Protein AF-U4KS93-F1 (afdb_monomer_lite)

Foldseek 3Di:
DPDPVVLVVLVVVLVVLVCVVPVPVVPPPDPPPCPPVVVVVNVVSVVSNLVSLLVLVPDPVSLVVLVVQCVDPDLVSVLVSLLLCCLAEVVSSLVSLVVSLVVDPDPVVNVVSVVSSVLSVPPLDPPRPSSVSSCVSPVHPDSNVNHNPPD

Sequence (151 aa):
MIDYNIILTKLNQTLTIIRELTSVEFISNQEVTDVDKNAKKSIKLGKKADEYICQLVRSKEGIEKYRYWLSSTIDYQRWNAAFNMYPLFPKECFKILLECEKKCNEELEKSDMNVVINLYSKSFDNDNILYRRLKKIYNVDDLSLISRERL

Structure (mmCIF, N/CA/C/O backbone):
data_AF-U4KS93-F1
#
_entry.id   AF-U4KS93-F1
#
loop_
_atom_site.group_PDB
_atom_site.id
_atom_site.type_symbol
_atom_site.label_atom_id
_atom_site.label_alt_id
_atom_site.label_comp_id
_atom_site.label_asym_id
_atom_site.label_entity_id
_atom_site.label_seq_id
_atom_site.pdbx_PDB_ins_code
_atom_site.Cartn_x
_atom_site.Cartn_y
_atom_site.Cartn_z
_atom_site.occupancy
_atom_site.B_iso_or_equiv
_atom_site.auth_seq_id
_atom_site.auth_comp_id
_atom_site.auth_asym_id
_atom_site.auth_atom_id
_atom_site.pdbx_PDB_model_num
ATOM 1 N N . MET A 1 1 ? -11.995 -16.848 15.466 1.00 47.59 1 MET A N 1
ATOM 2 C CA . MET A 1 1 ? -10.550 -16.549 15.572 1.00 47.59 1 MET A CA 1
ATOM 3 C C . MET A 1 1 ? -9.893 -17.048 14.303 1.00 47.59 1 MET A C 1
ATOM 5 O O . MET A 1 1 ? -10.045 -18.226 14.009 1.00 47.59 1 MET A O 1
ATOM 9 N N . ILE A 1 2 ? -9.267 -16.170 13.518 1.00 46.94 2 ILE A N 1
ATOM 10 C CA . ILE A 1 2 ? -8.475 -16.592 12.354 1.00 46.94 2 ILE A CA 1
ATOM 11 C C . ILE A 1 2 ? -7.125 -17.085 12.887 1.00 46.94 2 ILE A C 1
ATOM 13 O O . ILE A 1 2 ? -6.513 -16.414 13.714 1.00 46.94 2 ILE A O 1
ATOM 17 N N . ASP A 1 3 ? -6.700 -18.272 12.460 1.00 69.94 3 ASP A N 1
ATOM 18 C CA . ASP A 1 3 ? -5.463 -18.918 12.905 1.00 69.94 3 ASP A CA 1
ATOM 19 C C . ASP A 1 3 ? -4.230 -18.071 12.526 1.00 69.94 3 ASP A C 1
ATOM 21 O O . ASP A 1 3 ? -4.052 -17.667 11.372 1.00 69.94 3 ASP A O 1
ATOM 25 N N . TYR A 1 4 ? -3.364 -17.812 13.507 1.00 56.16 4 TYR A N 1
ATOM 26 C CA . TYR A 1 4 ? -2.112 -17.071 13.352 1.00 56.16 4 TYR A CA 1
ATOM 27 C C . TYR A 1 4 ? -1.221 -17.641 12.232 1.00 56.16 4 TYR A C 1
ATOM 29 O O . TYR A 1 4 ? -0.587 -16.883 11.492 1.00 56.16 4 TYR A O 1
ATOM 37 N N . ASN A 1 5 ? -1.226 -18.963 12.042 1.00 66.00 5 ASN A N 1
ATOM 38 C CA . ASN A 1 5 ? -0.459 -19.631 10.989 1.00 66.00 5 ASN A CA 1
ATOM 39 C C . ASN A 1 5 ? -0.996 -19.323 9.586 1.00 66.00 5 ASN A C 1
ATOM 41 O O . ASN A 1 5 ? -0.219 -19.205 8.633 1.00 66.00 5 ASN A O 1
ATOM 45 N N . ILE A 1 6 ? -2.310 -19.123 9.450 1.00 70.69 6 ILE A N 1
ATOM 46 C CA . ILE A 1 6 ? -2.926 -18.702 8.186 1.00 70.69 6 ILE A CA 1
ATOM 47 C C . ILE A 1 6 ? -2.452 -17.289 7.837 1.00 70.69 6 ILE A C 1
ATOM 49 O O . ILE A 1 6 ? -2.035 -17.046 6.706 1.00 70.69 6 ILE A O 1
ATOM 53 N N . ILE A 1 7 ? -2.430 -16.377 8.811 1.00 67.06 7 ILE A N 1
ATOM 54 C CA . ILE A 1 7 ? -1.988 -14.989 8.608 1.00 67.06 7 ILE A CA 1
ATOM 55 C C . ILE A 1 7 ? -0.510 -14.937 8.214 1.00 67.06 7 ILE A C 1
ATOM 57 O O . ILE A 1 7 ? -0.162 -14.264 7.244 1.00 67.06 7 ILE A O 1
ATOM 61 N N . LEU A 1 8 ? 0.353 -15.683 8.911 1.00 66.44 8 LEU A N 1
ATOM 62 C CA . LEU A 1 8 ? 1.783 -15.749 8.600 1.00 66.44 8 LEU A CA 1
ATOM 63 C C . LEU A 1 8 ? 2.030 -16.306 7.188 1.00 66.44 8 LEU A C 1
ATOM 65 O O . LEU A 1 8 ? 2.852 -15.780 6.439 1.00 66.44 8 LEU A O 1
ATOM 69 N N . THR A 1 9 ? 1.264 -17.328 6.798 1.00 74.62 9 THR A N 1
ATOM 70 C CA . THR A 1 9 ? 1.327 -17.917 5.455 1.00 74.62 9 THR A CA 1
ATOM 71 C C . THR A 1 9 ? 0.929 -16.905 4.384 1.00 74.62 9 THR A C 1
ATOM 73 O O . THR A 1 9 ? 1.641 -16.750 3.392 1.00 74.62 9 THR A O 1
ATOM 76 N N . LYS A 1 10 ? -0.178 -16.178 4.577 1.00 70.06 10 LYS A N 1
ATOM 77 C CA . LYS A 1 10 ? -0.633 -15.148 3.627 1.00 70.06 10 LYS A CA 1
ATOM 78 C C . LYS A 1 10 ? 0.358 -14.006 3.499 1.00 70.06 10 LYS A C 1
ATOM 80 O O . LYS A 1 10 ? 0.634 -13.557 2.394 1.00 70.06 10 LYS A O 1
ATOM 85 N N . LEU A 1 11 ? 0.942 -13.599 4.615 1.00 67.94 11 LEU A N 1
ATOM 86 C CA . LEU A 1 11 ? 1.952 -12.559 4.670 1.00 67.94 11 LEU A CA 1
ATOM 87 C C . LEU A 1 11 ? 3.210 -12.956 3.881 1.00 67.94 11 LEU A C 1
ATOM 89 O O . LEU A 1 11 ? 3.640 -12.198 3.014 1.00 67.94 11 LEU A O 1
ATOM 93 N N . ASN A 1 12 ? 3.721 -14.175 4.067 1.00 70.31 12 ASN A N 1
ATOM 94 C CA . ASN A 1 12 ? 4.833 -14.691 3.264 1.00 70.31 12 ASN A CA 1
ATOM 95 C C . ASN A 1 12 ? 4.485 -14.762 1.771 1.00 70.31 12 ASN A C 1
ATOM 97 O O . ASN A 1 12 ? 5.287 -14.350 0.940 1.00 70.31 12 ASN A O 1
ATOM 101 N N . GLN A 1 13 ? 3.274 -15.207 1.423 1.00 74.38 13 GLN A N 1
ATOM 102 C CA . GLN A 1 13 ? 2.825 -15.259 0.029 1.00 74.38 13 GLN A CA 1
ATOM 103 C C . GLN A 1 13 ? 2.740 -13.865 -0.613 1.00 74.38 13 GLN A C 1
ATOM 105 O O . GLN A 1 13 ? 3.143 -13.707 -1.764 1.00 74.38 13 GLN A O 1
ATOM 110 N N . THR A 1 14 ? 2.261 -12.851 0.115 1.00 69.00 14 THR A N 1
ATOM 111 C CA . THR A 1 14 ? 2.252 -11.454 -0.348 1.00 69.00 14 THR A CA 1
ATOM 112 C C . THR A 1 14 ? 3.669 -10.951 -0.591 1.00 69.00 14 THR A C 1
ATOM 114 O O . THR A 1 14 ? 3.931 -10.358 -1.633 1.00 69.00 14 THR A O 1
ATOM 117 N N . LEU A 1 15 ? 4.601 -11.226 0.327 1.00 68.44 15 LEU A N 1
ATOM 118 C CA . LEU A 1 15 ? 5.995 -10.822 0.161 1.00 68.44 15 LEU A CA 1
ATOM 119 C C . LEU A 1 15 ? 6.671 -11.517 -1.023 1.00 68.44 15 LEU A C 1
ATOM 121 O O . LEU A 1 15 ? 7.432 -10.868 -1.734 1.00 68.44 15 LEU A O 1
ATOM 125 N N . THR A 1 16 ? 6.379 -12.797 -1.264 1.00 75.56 16 THR A N 1
ATOM 126 C CA . THR A 1 16 ? 6.862 -13.519 -2.448 1.00 75.56 16 THR A CA 1
ATOM 127 C C . THR A 1 16 ? 6.347 -12.878 -3.732 1.00 75.56 16 THR A C 1
ATOM 129 O O . THR A 1 16 ? 7.143 -12.597 -4.617 1.00 75.56 16 THR A O 1
ATOM 132 N N . ILE A 1 17 ? 5.046 -12.577 -3.814 1.00 70.88 17 ILE A N 1
ATOM 133 C CA . ILE A 1 17 ? 4.460 -11.931 -4.999 1.00 70.88 17 ILE A CA 1
ATOM 134 C C . ILE A 1 17 ? 5.069 -10.545 -5.225 1.00 70.88 17 ILE A C 1
ATOM 136 O O . ILE A 1 17 ? 5.403 -10.210 -6.355 1.00 70.88 17 ILE A O 1
ATOM 140 N N . ILE A 1 18 ? 5.241 -9.749 -4.165 1.00 64.94 18 ILE A N 1
ATOM 141 C CA . ILE A 1 18 ? 5.883 -8.433 -4.271 1.00 64.94 18 ILE A CA 1
ATOM 142 C C . ILE A 1 18 ? 7.307 -8.593 -4.799 1.00 64.94 18 ILE A C 1
ATOM 144 O O . ILE A 1 18 ? 7.652 -7.917 -5.753 1.00 64.94 18 ILE A O 1
ATOM 148 N N . ARG A 1 19 ? 8.096 -9.528 -4.253 1.00 64.69 19 ARG A N 1
ATOM 149 C CA . ARG A 1 19 ? 9.464 -9.792 -4.726 1.00 64.69 19 ARG A CA 1
ATOM 150 C C . ARG A 1 19 ? 9.514 -10.240 -6.1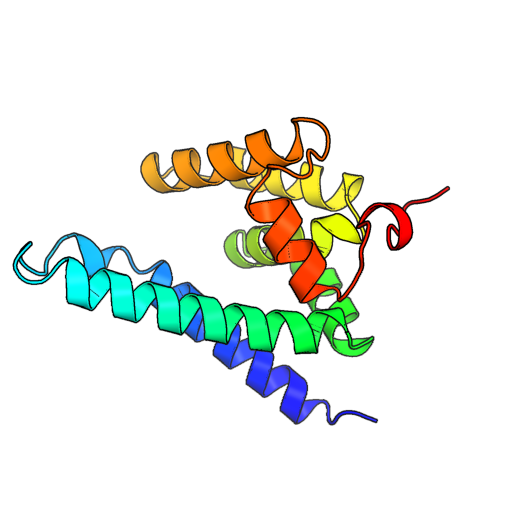84 1.00 64.69 19 ARG A C 1
ATOM 152 O O . ARG A 1 19 ? 10.396 -9.797 -6.903 1.00 64.69 19 ARG A O 1
ATOM 159 N N . GLU A 1 20 ? 8.580 -11.082 -6.622 1.00 65.25 20 GLU A N 1
ATOM 160 C CA . GLU A 1 20 ? 8.466 -11.489 -8.031 1.00 65.25 20 GLU A CA 1
ATOM 161 C C . GLU A 1 20 ? 8.087 -10.323 -8.954 1.00 65.25 20 GLU A C 1
ATOM 163 O O . GLU A 1 20 ? 8.479 -10.308 -10.117 1.00 65.25 20 GLU A O 1
ATOM 168 N N . LEU A 1 21 ? 7.312 -9.357 -8.454 1.00 59.69 21 LEU A N 1
ATOM 169 C CA . LEU A 1 21 ? 6.948 -8.148 -9.194 1.00 59.69 21 LEU A CA 1
ATOM 170 C C . LEU A 1 21 ? 8.072 -7.100 -9.197 1.00 59.69 21 LEU A C 1
ATOM 172 O O . LEU A 1 21 ? 8.164 -6.341 -10.154 1.00 59.69 21 LEU A O 1
ATOM 176 N N . THR A 1 22 ? 8.904 -7.053 -8.151 1.00 53.47 22 THR A N 1
ATOM 177 C CA . THR A 1 22 ? 9.990 -6.071 -7.987 1.00 53.47 22 THR A CA 1
ATOM 178 C C . THR A 1 22 ? 11.362 -6.592 -8.411 1.00 53.47 22 THR A C 1
ATOM 180 O O . THR A 1 22 ? 12.308 -5.817 -8.447 1.00 53.47 22 THR A O 1
ATOM 183 N N . SER A 1 23 ? 11.532 -7.885 -8.707 1.00 55.06 23 SER A N 1
ATOM 184 C CA . SER A 1 23 ? 12.806 -8.399 -9.216 1.00 55.06 23 SER A CA 1
ATOM 185 C C . SER A 1 23 ? 13.048 -7.859 -10.627 1.00 55.06 23 SER A C 1
ATOM 187 O O . SER A 1 23 ? 12.522 -8.386 -11.610 1.00 55.06 23 SER A O 1
ATOM 189 N N . VAL A 1 24 ? 13.864 -6.807 -10.699 1.00 44.47 24 VAL A N 1
ATOM 190 C CA . VAL A 1 24 ? 14.309 -6.091 -11.906 1.00 44.47 24 VAL A CA 1
ATOM 191 C C . VAL A 1 24 ? 14.923 -7.030 -12.965 1.00 44.47 24 VAL A C 1
ATOM 193 O O . VAL A 1 24 ? 14.876 -6.734 -14.158 1.00 44.47 24 VAL A O 1
ATOM 196 N N . GLU A 1 25 ? 15.383 -8.227 -12.580 1.00 43.44 25 GLU A N 1
ATOM 197 C CA . GLU A 1 25 ? 15.846 -9.272 -13.512 1.00 43.44 25 GLU A CA 1
ATOM 198 C C . GLU A 1 25 ? 14.758 -9.800 -14.470 1.00 43.44 25 GLU A C 1
ATOM 200 O O . GLU A 1 25 ? 15.089 -10.393 -15.496 1.00 43.44 25 GLU A O 1
ATOM 205 N N . PHE A 1 26 ? 13.467 -9.571 -14.194 1.00 43.06 26 PHE A N 1
ATOM 206 C CA . PHE A 1 26 ? 12.381 -10.024 -15.076 1.00 43.06 26 PHE A CA 1
ATOM 207 C C . PHE A 1 26 ? 12.158 -9.107 -16.294 1.00 43.06 26 PHE A C 1
ATOM 209 O O . PHE A 1 26 ? 11.517 -9.525 -17.255 1.00 43.06 26 PHE A O 1
ATOM 216 N N . ILE A 1 27 ? 12.671 -7.869 -16.270 1.00 45.88 27 ILE A N 1
ATOM 217 C CA . ILE A 1 27 ? 12.402 -6.860 -17.312 1.00 45.88 27 ILE A CA 1
ATOM 218 C C . ILE A 1 27 ? 13.633 -6.603 -18.197 1.00 45.88 27 ILE A C 1
ATOM 220 O O . ILE A 1 27 ? 13.470 -6.253 -19.362 1.00 45.88 27 ILE A 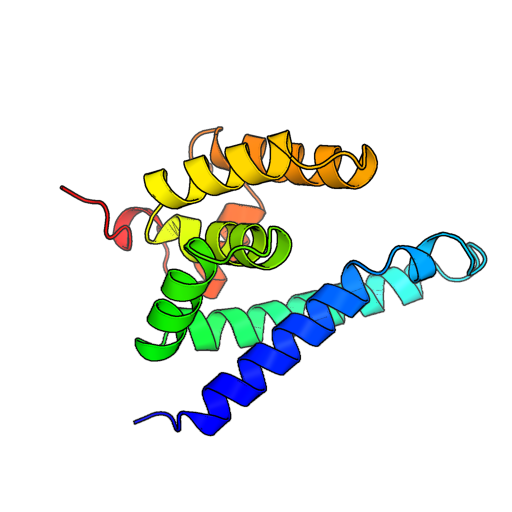O 1
ATOM 224 N N . SER A 1 28 ? 14.856 -6.819 -17.701 1.00 41.59 28 SER A N 1
ATOM 225 C CA . SER A 1 28 ? 16.076 -6.466 -18.445 1.00 41.59 28 SER A CA 1
ATOM 226 C C . SER A 1 28 ? 16.623 -7.554 -19.381 1.00 41.59 28 SER A C 1
ATOM 228 O O . SER A 1 28 ? 17.358 -7.210 -20.301 1.00 41.59 28 SER A O 1
ATOM 230 N N . ASN A 1 29 ? 16.263 -8.835 -19.197 1.00 43.97 29 ASN A N 1
ATOM 231 C CA . ASN A 1 29 ? 16.907 -9.956 -19.911 1.00 43.97 29 ASN A CA 1
ATOM 232 C C . ASN A 1 29 ? 15.966 -10.932 -20.639 1.00 43.97 29 ASN A C 1
ATOM 234 O O . ASN A 1 29 ? 16.448 -11.866 -21.280 1.00 43.97 29 ASN A O 1
ATOM 238 N N . GLN A 1 30 ? 14.644 -10.753 -20.573 1.00 45.00 30 GLN A N 1
ATOM 239 C CA . GLN A 1 30 ? 13.741 -11.467 -21.476 1.00 45.00 30 GLN A CA 1
ATOM 240 C C . GLN A 1 30 ? 13.395 -10.531 -22.617 1.00 45.00 30 GLN A C 1
ATOM 242 O O . GLN A 1 30 ? 12.869 -9.443 -22.394 1.00 45.00 30 GLN A O 1
ATOM 247 N N . GLU A 1 31 ? 13.750 -10.953 -23.826 1.00 46.31 31 GLU A N 1
ATOM 248 C CA . GLU A 1 31 ? 13.366 -10.314 -25.073 1.00 46.31 31 GLU A CA 1
ATOM 249 C C . GLU A 1 31 ? 11.937 -9.756 -24.993 1.00 46.31 31 GLU A C 1
ATOM 251 O O . GLU A 1 31 ? 11.032 -10.358 -24.411 1.00 46.31 31 GLU A O 1
ATOM 256 N N . VAL A 1 32 ? 11.736 -8.602 -25.625 1.00 52.59 32 VAL A N 1
ATOM 257 C CA . VAL A 1 32 ? 10.474 -7.857 -25.782 1.00 52.59 32 VAL A CA 1
ATOM 258 C C . VAL A 1 32 ? 9.427 -8.664 -26.592 1.00 52.59 32 VAL A C 1
ATOM 260 O O . VAL A 1 32 ? 8.569 -8.113 -27.269 1.00 52.59 32 VAL A O 1
ATOM 263 N N . THR A 1 33 ? 9.488 -9.995 -26.581 1.00 51.91 33 THR A N 1
ATOM 264 C CA . THR A 1 33 ? 8.783 -10.886 -27.501 1.00 51.91 33 THR A CA 1
ATOM 265 C C . THR A 1 33 ? 7.392 -11.298 -27.026 1.00 51.91 33 THR A C 1
ATOM 267 O O . THR A 1 33 ? 6.667 -11.903 -27.808 1.00 51.91 33 THR A O 1
ATOM 270 N N . ASP A 1 34 ? 6.953 -10.934 -25.811 1.00 63.94 34 ASP A N 1
ATOM 271 C CA . ASP A 1 34 ? 5.582 -11.254 -25.371 1.00 63.94 34 ASP A CA 1
ATOM 272 C C . ASP A 1 34 ? 5.026 -10.295 -24.291 1.00 63.94 34 ASP A C 1
ATOM 274 O O . ASP A 1 34 ? 4.635 -10.686 -23.183 1.00 63.94 34 ASP A O 1
ATOM 278 N N . VAL A 1 35 ? 5.007 -8.995 -24.611 1.00 62.34 35 VAL A N 1
ATOM 279 C CA . VAL A 1 35 ? 4.507 -7.905 -23.742 1.00 62.34 35 VAL A CA 1
ATOM 280 C C . VAL A 1 35 ? 3.111 -8.213 -23.179 1.00 62.34 35 VAL A C 1
ATOM 282 O O . VAL A 1 35 ? 2.862 -8.015 -21.987 1.00 62.34 35 VAL A O 1
ATOM 285 N N . ASP A 1 36 ? 2.224 -8.790 -23.991 1.00 69.19 36 ASP A N 1
ATOM 286 C CA . ASP A 1 36 ? 0.861 -9.153 -23.591 1.00 69.19 36 ASP A CA 1
ATOM 287 C C . ASP A 1 36 ? 0.820 -10.263 -22.537 1.00 69.19 36 ASP A C 1
ATOM 289 O O . ASP A 1 36 ? -0.002 -10.239 -21.613 1.00 69.19 36 ASP A O 1
ATOM 293 N N . LYS A 1 37 ? 1.707 -11.255 -22.646 1.00 73.88 37 LYS A N 1
ATOM 294 C CA . LYS A 1 37 ? 1.814 -12.343 -21.672 1.00 73.88 37 LYS A CA 1
ATOM 295 C C . LYS A 1 37 ? 2.333 -11.827 -20.332 1.00 73.88 37 LYS A C 1
ATOM 297 O O . LYS A 1 37 ? 1.779 -12.186 -19.287 1.00 73.88 37 LYS A O 1
ATOM 302 N N . ASN A 1 38 ? 3.331 -10.946 -20.357 1.00 66.31 38 ASN A N 1
ATOM 303 C CA . ASN A 1 38 ? 3.879 -10.318 -19.154 1.00 66.31 38 ASN A CA 1
ATOM 304 C C . ASN A 1 38 ? 2.859 -9.385 -18.486 1.00 66.31 38 ASN A C 1
ATOM 306 O O . ASN A 1 38 ? 2.664 -9.463 -17.270 1.00 66.31 38 ASN A O 1
ATOM 310 N N . ALA A 1 39 ? 2.108 -8.605 -19.269 1.00 69.75 39 ALA A N 1
ATOM 311 C CA . ALA A 1 39 ? 1.010 -7.782 -18.767 1.00 69.75 39 ALA A CA 1
ATOM 312 C C . ALA A 1 39 ? -0.090 -8.634 -18.106 1.00 69.75 39 ALA A C 1
ATOM 314 O O . ALA A 1 39 ? -0.496 -8.365 -16.973 1.00 69.75 39 ALA A O 1
ATOM 315 N N . LYS A 1 40 ? -0.531 -9.725 -18.752 1.00 76.69 40 LYS A N 1
ATOM 316 C CA . LYS A 1 40 ? -1.521 -10.661 -18.180 1.00 76.69 40 LYS A CA 1
ATOM 317 C C . LYS A 1 40 ? -1.033 -11.292 -16.875 1.00 76.69 40 LYS A C 1
ATOM 319 O O . LYS A 1 40 ? -1.814 -11.413 -15.926 1.00 76.69 40 LYS A O 1
ATOM 324 N N . LYS A 1 41 ? 0.245 -11.685 -16.806 1.00 77.81 41 LYS A N 1
ATOM 325 C CA . LYS A 1 41 ? 0.857 -12.236 -15.587 1.00 77.81 41 LYS A CA 1
ATOM 326 C C . LYS A 1 41 ? 0.880 -11.196 -14.465 1.00 77.81 41 LYS A C 1
ATOM 328 O O . LYS A 1 41 ? 0.425 -11.509 -13.366 1.00 77.81 41 LYS A O 1
ATOM 333 N N . SER A 1 42 ? 1.321 -9.971 -14.753 1.00 70.62 42 SER A N 1
ATOM 334 C CA . SER A 1 42 ? 1.342 -8.861 -13.792 1.00 70.62 42 SER A CA 1
ATOM 335 C C . SER A 1 42 ? -0.055 -8.565 -13.232 1.00 70.62 42 SER A C 1
ATOM 337 O O . SER A 1 42 ? -0.246 -8.553 -12.017 1.00 70.62 42 SER A O 1
ATOM 339 N N . ILE A 1 43 ? -1.078 -8.483 -14.094 1.00 75.69 43 ILE A N 1
ATOM 340 C CA . ILE A 1 43 ? -2.476 -8.288 -13.671 1.00 75.69 43 ILE A CA 1
ATOM 341 C C . ILE A 1 43 ? -2.946 -9.421 -12.746 1.00 75.69 43 ILE A C 1
ATOM 343 O O . ILE A 1 43 ? -3.612 -9.170 -11.739 1.00 75.69 43 ILE A O 1
ATOM 347 N N . LYS A 1 44 ? -2.619 -10.681 -13.066 1.00 80.94 44 LYS A N 1
ATOM 348 C CA . LYS A 1 44 ? -3.000 -11.839 -12.241 1.00 80.94 44 LYS A CA 1
ATOM 349 C C . LYS A 1 44 ? -2.321 -11.806 -10.869 1.00 80.94 44 LYS A C 1
ATOM 351 O O . LYS A 1 44 ? -2.976 -12.087 -9.866 1.00 80.94 44 LYS A O 1
ATOM 356 N N . LEU A 1 45 ? -1.037 -11.457 -10.824 1.00 78.62 45 LEU A N 1
ATOM 357 C CA . LEU A 1 45 ? -0.280 -11.317 -9.579 1.00 78.62 45 LEU A CA 1
ATOM 358 C C . LEU A 1 45 ? -0.806 -10.157 -8.729 1.00 78.62 45 LEU A C 1
ATOM 360 O O . LEU A 1 45 ? -1.041 -10.351 -7.539 1.00 78.62 45 LEU A O 1
ATOM 364 N N . GLY A 1 46 ? -1.090 -9.004 -9.340 1.00 79.75 46 GLY A N 1
ATOM 365 C CA . GLY A 1 46 ? -1.683 -7.849 -8.665 1.00 79.75 46 GLY A CA 1
ATOM 366 C C . GLY A 1 46 ? -3.035 -8.171 -8.025 1.00 79.75 46 GLY A C 1
ATOM 367 O O . GLY A 1 46 ? -3.233 -7.895 -6.846 1.00 79.75 46 GLY A O 1
ATOM 368 N N . LYS A 1 47 ? -3.936 -8.858 -8.747 1.00 84.94 47 LYS A N 1
ATOM 369 C CA . LYS A 1 47 ? -5.225 -9.316 -8.187 1.00 84.94 47 LYS A CA 1
ATOM 370 C C . LYS A 1 47 ? -5.040 -10.229 -6.974 1.00 84.94 47 LYS A C 1
ATOM 372 O O . LYS A 1 47 ? -5.723 -10.066 -5.970 1.00 84.94 47 LYS A O 1
ATOM 377 N N . LYS A 1 48 ? -4.093 -11.165 -7.050 1.00 84.50 48 LYS A N 1
ATOM 378 C CA . LYS A 1 48 ? -3.800 -12.091 -5.951 1.00 84.50 48 LYS A CA 1
ATOM 379 C C . LYS A 1 48 ? -3.186 -11.377 -4.741 1.00 84.50 48 LYS A C 1
ATOM 381 O O . LYS A 1 48 ? -3.516 -11.706 -3.605 1.00 84.50 48 LYS A O 1
ATOM 386 N N . ALA A 1 49 ? -2.323 -10.388 -4.972 1.00 82.25 49 ALA A N 1
ATOM 387 C CA . ALA A 1 49 ? -1.810 -9.529 -3.909 1.00 82.25 49 ALA A CA 1
ATOM 388 C C . ALA A 1 49 ? -2.952 -8.752 -3.238 1.00 82.25 49 ALA A C 1
ATOM 390 O O . ALA A 1 49 ? -3.037 -8.744 -2.012 1.00 82.25 49 ALA A O 1
ATOM 391 N N . ASP A 1 50 ? -3.869 -8.177 -4.020 1.00 86.62 50 ASP A N 1
ATOM 392 C CA . ASP A 1 50 ? -5.039 -7.467 -3.497 1.00 86.62 50 ASP A CA 1
ATOM 393 C C . ASP A 1 50 ? -5.921 -8.371 -2.628 1.00 86.62 50 ASP A C 1
ATOM 395 O O . ASP A 1 50 ? -6.337 -7.950 -1.550 1.00 86.62 50 ASP A O 1
ATOM 399 N N . GLU A 1 51 ? -6.160 -9.622 -3.031 1.00 87.00 51 GLU A N 1
ATOM 400 C CA . GLU A 1 51 ? -6.904 -10.603 -2.226 1.00 87.00 51 GLU A CA 1
ATOM 401 C C . GLU A 1 51 ? -6.262 -10.837 -0.851 1.00 87.00 51 GLU A C 1
ATOM 403 O O . GLU A 1 51 ? -6.957 -10.893 0.168 1.00 87.00 51 GLU A O 1
ATOM 408 N N . TYR A 1 52 ? -4.935 -10.952 -0.793 1.00 84.50 52 TYR A N 1
ATOM 409 C CA . TYR A 1 52 ? -4.221 -11.148 0.469 1.00 84.50 52 TYR A CA 1
ATOM 410 C C . TYR A 1 52 ? -4.190 -9.884 1.318 1.00 84.50 52 TYR A C 1
ATOM 412 O O . TYR A 1 52 ? -4.401 -9.956 2.529 1.00 84.50 52 TYR A O 1
ATOM 420 N N . ILE A 1 53 ? -3.999 -8.722 0.695 1.00 87.50 53 ILE A N 1
ATOM 421 C CA . ILE A 1 53 ? -4.062 -7.432 1.382 1.00 87.50 53 ILE A CA 1
ATOM 422 C C . ILE A 1 53 ? -5.456 -7.244 1.987 1.00 87.50 53 ILE A C 1
ATOM 424 O O . ILE A 1 53 ? -5.547 -6.897 3.160 1.00 87.50 53 ILE A O 1
ATOM 428 N N . CYS A 1 54 ? -6.533 -7.566 1.256 1.00 88.69 54 CYS A N 1
ATOM 429 C CA . CYS A 1 54 ? -7.904 -7.544 1.781 1.00 88.69 54 CYS A CA 1
ATOM 430 C C . CYS A 1 54 ? -8.042 -8.377 3.058 1.00 88.69 54 CYS A C 1
ATOM 432 O O . CYS A 1 54 ? -8.630 -7.915 4.033 1.00 88.69 54 CYS A O 1
ATOM 434 N N . GLN A 1 55 ? -7.508 -9.602 3.068 1.00 86.38 55 GLN A N 1
ATOM 435 C CA . GLN A 1 55 ? -7.570 -10.480 4.241 1.00 86.38 55 GLN A CA 1
ATOM 436 C C . GLN A 1 55 ? -6.803 -9.887 5.429 1.00 86.38 55 GLN A C 1
ATOM 438 O O . GLN A 1 55 ? -7.293 -9.921 6.558 1.00 86.38 55 GLN A O 1
ATOM 443 N N . LEU A 1 56 ? -5.632 -9.296 5.175 1.00 85.94 56 LEU A N 1
ATOM 444 C CA . LEU A 1 56 ? -4.819 -8.661 6.207 1.00 85.94 56 LEU A CA 1
ATOM 445 C C . LEU A 1 56 ? -5.516 -7.425 6.788 1.00 85.94 56 LEU A C 1
ATOM 447 O O . LEU A 1 56 ? -5.732 -7.374 7.996 1.00 85.94 56 LEU A O 1
ATOM 451 N N . VAL A 1 57 ? -5.932 -6.466 5.955 1.00 87.06 57 VAL A N 1
ATOM 452 C CA . VAL A 1 57 ? -6.494 -5.190 6.434 1.00 87.06 57 VAL A CA 1
ATOM 453 C C . VAL A 1 57 ? -7.886 -5.321 7.059 1.00 87.06 57 VAL A C 1
ATOM 455 O O . VAL A 1 57 ? -8.319 -4.423 7.776 1.00 87.06 57 VAL A O 1
ATOM 458 N N . ARG A 1 58 ? -8.594 -6.432 6.816 1.00 85.31 58 ARG A N 1
ATOM 459 C CA . ARG A 1 58 ? -9.903 -6.730 7.427 1.00 85.31 58 ARG A CA 1
ATOM 460 C C . ARG A 1 58 ? -9.801 -7.537 8.724 1.00 85.31 58 ARG A C 1
ATOM 462 O O . ARG A 1 58 ? -10.821 -7.777 9.364 1.00 85.31 58 ARG A O 1
ATOM 469 N N . SER A 1 59 ? -8.598 -7.951 9.123 1.00 87.00 59 SER A N 1
ATOM 470 C CA . SER A 1 59 ? -8.352 -8.649 10.390 1.00 87.00 59 SER A CA 1
ATOM 471 C C . SER A 1 59 ? -7.590 -7.753 11.363 1.00 87.00 59 SER A C 1
ATOM 473 O O . SER A 1 59 ? -6.742 -6.955 10.958 1.00 87.00 59 SER A O 1
ATOM 475 N N . LYS A 1 60 ? -7.871 -7.884 12.666 1.00 86.69 60 LYS A N 1
ATOM 476 C CA . LYS A 1 60 ? -7.147 -7.129 13.698 1.00 86.69 60 LYS A CA 1
ATOM 477 C C . LYS A 1 60 ? -5.664 -7.495 13.671 1.00 86.69 60 LYS A C 1
ATOM 479 O O . LYS A 1 60 ? -4.806 -6.625 13.670 1.00 86.69 60 LYS A O 1
ATOM 484 N N . GLU A 1 61 ? -5.377 -8.782 13.578 1.00 87.25 61 GLU A N 1
ATOM 485 C CA . GLU A 1 61 ? -4.035 -9.346 13.564 1.00 87.25 61 GLU A CA 1
ATOM 486 C C . GLU A 1 61 ? -3.235 -8.915 12.325 1.00 87.25 61 GLU A C 1
ATOM 488 O O . GLU A 1 61 ? -2.047 -8.613 12.435 1.00 87.25 61 GLU A O 1
ATOM 493 N N . GLY A 1 62 ? -3.867 -8.847 11.149 1.00 87.00 62 GLY A N 1
ATOM 494 C CA . GLY A 1 62 ? -3.220 -8.353 9.933 1.00 87.00 62 GLY A CA 1
ATOM 495 C C . GLY A 1 62 ? -2.903 -6.859 10.004 1.00 87.00 62 GLY A C 1
ATOM 496 O O . GLY A 1 62 ? -1.814 -6.449 9.600 1.00 87.00 62 GLY A O 1
ATOM 497 N N . ILE A 1 63 ? -3.792 -6.057 10.600 1.00 89.50 63 ILE A N 1
ATOM 498 C CA . ILE A 1 63 ? -3.509 -4.649 10.913 1.00 89.50 63 ILE A CA 1
ATOM 499 C C . ILE A 1 63 ? -2.311 -4.532 11.863 1.00 89.50 63 ILE A C 1
ATOM 501 O O . ILE A 1 63 ? -1.410 -3.745 11.586 1.00 89.50 63 ILE A O 1
ATOM 505 N N . GLU A 1 64 ? -2.249 -5.328 12.935 1.00 88.25 64 GLU A N 1
ATOM 506 C CA . GLU A 1 64 ? -1.107 -5.320 13.863 1.00 88.25 64 GLU A CA 1
ATOM 507 C C . GLU A 1 64 ? 0.209 -5.708 13.170 1.00 88.25 64 GLU A C 1
ATOM 509 O O . GLU A 1 64 ? 1.253 -5.103 13.415 1.00 88.25 64 GLU A O 1
ATOM 514 N N . LYS A 1 65 ? 0.179 -6.671 12.239 1.00 86.12 65 LYS A N 1
ATOM 515 C CA . LYS A 1 65 ? 1.361 -7.015 11.432 1.00 86.12 65 LYS A CA 1
ATOM 516 C C . LYS A 1 65 ? 1.810 -5.859 10.546 1.00 86.12 65 LYS A C 1
ATOM 518 O O . LYS A 1 65 ? 3.005 -5.577 10.484 1.00 86.12 65 LYS A O 1
ATOM 523 N N . TYR A 1 66 ? 0.878 -5.163 9.902 1.00 90.50 66 TYR A N 1
ATOM 524 C CA . TYR A 1 66 ? 1.227 -3.973 9.139 1.00 90.50 66 TYR A CA 1
ATOM 525 C C . TYR A 1 66 ? 1.766 -2.847 10.030 1.00 90.50 66 TYR A C 1
ATOM 527 O O . TYR A 1 66 ? 2.757 -2.225 9.659 1.00 90.50 66 TYR A O 1
ATOM 535 N N . ARG A 1 67 ? 1.195 -2.625 11.223 1.00 90.62 67 ARG A N 1
ATOM 536 C CA . ARG A 1 67 ? 1.727 -1.671 12.215 1.00 90.62 67 ARG A CA 1
ATOM 537 C C . ARG A 1 67 ? 3.169 -2.001 12.593 1.00 90.62 67 ARG A C 1
ATOM 539 O O . ARG A 1 67 ? 4.013 -1.113 12.591 1.00 90.62 67 ARG A O 1
ATOM 546 N N . TYR A 1 68 ? 3.469 -3.275 12.838 1.00 90.00 68 TYR A N 1
ATOM 547 C CA . TYR A 1 68 ? 4.835 -3.729 13.091 1.00 90.00 68 TYR A CA 1
ATOM 548 C C . TYR A 1 68 ? 5.779 -3.407 11.918 1.00 90.00 68 TYR A C 1
ATOM 550 O O . TYR A 1 68 ? 6.891 -2.920 12.125 1.00 90.00 68 TYR A O 1
ATOM 558 N N . TRP A 1 69 ? 5.333 -3.602 10.675 1.00 92.00 69 TRP A N 1
ATOM 559 C CA . TRP A 1 69 ? 6.133 -3.290 9.487 1.00 92.00 69 TRP A CA 1
ATOM 560 C C . TRP A 1 69 ? 6.359 -1.801 9.232 1.00 92.00 69 TRP A C 1
ATOM 562 O O . TRP A 1 69 ? 7.411 -1.458 8.696 1.00 92.00 69 TRP A O 1
ATOM 572 N N . LEU A 1 70 ? 5.451 -0.915 9.654 1.00 92.62 70 LEU A N 1
ATOM 573 C CA . LEU A 1 70 ? 5.695 0.536 9.612 1.00 92.62 70 LEU A CA 1
ATOM 574 C C . LEU A 1 70 ? 6.956 0.917 10.410 1.00 92.62 70 LEU A C 1
ATOM 576 O O . LEU A 1 70 ? 7.699 1.813 10.006 1.00 92.62 70 LEU A O 1
ATOM 580 N N . SER A 1 71 ? 7.233 0.184 11.494 1.00 90.75 71 SER A N 1
ATOM 581 C CA . SER A 1 71 ? 8.430 0.332 12.334 1.00 90.75 71 SER A CA 1
ATOM 582 C C . SER A 1 71 ? 9.613 -0.569 11.947 1.00 90.75 71 SER A C 1
ATOM 584 O O . SER A 1 71 ? 10.604 -0.613 12.672 1.00 90.75 71 SER A O 1
ATOM 586 N N . SER A 1 72 ? 9.529 -1.306 10.834 1.00 91.88 72 SER A N 1
ATOM 587 C CA . SER A 1 72 ? 10.621 -2.181 10.385 1.00 91.88 72 SER A CA 1
ATOM 588 C C . SER A 1 72 ? 11.875 -1.378 10.033 1.00 91.88 72 SER A C 1
ATOM 590 O O . SER A 1 72 ? 11.791 -0.221 9.637 1.00 91.88 72 SER A O 1
ATOM 592 N N . THR A 1 73 ? 13.050 -1.999 10.118 1.00 89.81 73 THR A N 1
ATOM 593 C CA .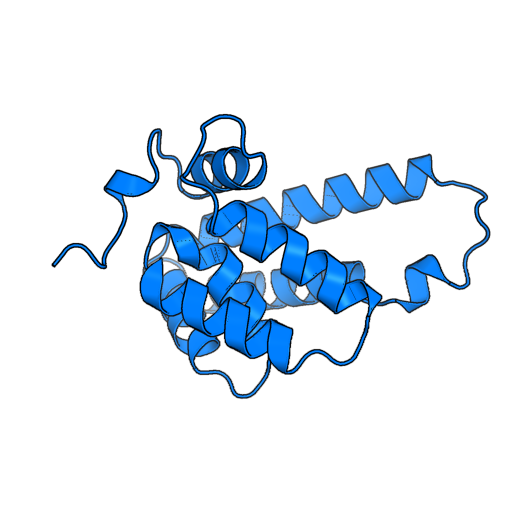 THR A 1 73 ? 14.305 -1.438 9.591 1.00 89.81 73 THR A CA 1
ATOM 594 C C . THR A 1 73 ? 14.476 -1.679 8.087 1.00 89.81 73 THR A C 1
ATOM 596 O O . THR A 1 73 ? 15.401 -1.142 7.485 1.00 89.81 73 THR A O 1
ATOM 599 N N . ILE A 1 74 ? 13.592 -2.472 7.470 1.00 86.69 74 ILE A N 1
ATOM 600 C CA . ILE A 1 74 ? 13.643 -2.844 6.053 1.00 86.69 74 ILE A CA 1
ATOM 601 C C . ILE A 1 74 ? 12.718 -1.921 5.250 1.00 86.69 74 ILE A C 1
ATOM 603 O O . ILE A 1 74 ? 11.493 -2.019 5.359 1.00 86.69 74 ILE A O 1
ATOM 607 N N . ASP A 1 75 ? 13.284 -1.060 4.399 1.00 86.88 75 ASP A N 1
ATOM 608 C CA . ASP A 1 75 ? 12.526 0.006 3.726 1.00 86.88 75 ASP A CA 1
ATOM 609 C C . ASP A 1 75 ? 11.396 -0.513 2.817 1.00 86.88 75 ASP A C 1
ATOM 611 O O . ASP A 1 75 ? 10.308 0.058 2.845 1.00 86.88 75 ASP A O 1
ATOM 615 N N . TYR A 1 76 ? 11.563 -1.638 2.107 1.00 84.38 76 TYR A N 1
ATOM 616 C CA . TYR A 1 76 ? 10.465 -2.187 1.288 1.00 84.38 76 TYR A CA 1
ATOM 617 C C . TYR A 1 76 ? 9.252 -2.615 2.139 1.00 84.38 76 TYR A C 1
ATOM 619 O O . TYR A 1 76 ? 8.106 -2.471 1.707 1.00 84.38 76 TYR A O 1
ATOM 627 N N . GLN A 1 77 ? 9.480 -3.127 3.358 1.00 88.19 77 GLN A N 1
ATOM 628 C CA . GLN A 1 77 ? 8.394 -3.514 4.265 1.00 88.19 77 GLN A CA 1
ATOM 629 C C . GLN A 1 77 ? 7.658 -2.277 4.769 1.00 88.19 77 GLN A C 1
ATOM 631 O O . GLN A 1 77 ? 6.427 -2.258 4.764 1.00 88.19 77 GLN A O 1
ATOM 636 N N . ARG A 1 78 ? 8.410 -1.238 5.150 1.00 94.00 78 ARG A N 1
ATOM 637 C CA . ARG A 1 78 ? 7.857 0.049 5.585 1.00 94.00 78 ARG A CA 1
ATOM 638 C C . ARG A 1 78 ? 7.030 0.689 4.476 1.00 94.00 78 ARG A C 1
ATOM 640 O O . ARG A 1 78 ? 5.886 1.063 4.719 1.00 94.00 78 ARG A O 1
ATOM 647 N N . TRP A 1 79 ? 7.574 0.743 3.257 1.00 91.44 79 TRP A N 1
ATOM 648 C CA . TRP A 1 79 ? 6.890 1.264 2.075 1.00 91.44 79 TRP A CA 1
ATOM 649 C C . TRP A 1 79 ? 5.592 0.503 1.800 1.00 91.44 79 TRP A C 1
ATOM 651 O O . TRP A 1 79 ? 4.528 1.109 1.696 1.00 91.44 79 TRP A O 1
ATOM 661 N N . ASN A 1 80 ? 5.647 -0.833 1.741 1.00 89.38 80 ASN A N 1
ATOM 662 C CA . ASN A 1 80 ? 4.464 -1.646 1.465 1.00 89.38 80 ASN A CA 1
ATOM 663 C C . ASN A 1 80 ? 3.391 -1.511 2.554 1.00 89.38 80 ASN A C 1
ATOM 665 O O . ASN A 1 80 ? 2.198 -1.448 2.244 1.00 89.38 80 ASN A O 1
ATOM 669 N N . ALA A 1 81 ? 3.806 -1.459 3.820 1.00 91.81 81 ALA A N 1
ATOM 670 C CA . ALA A 1 81 ? 2.898 -1.251 4.933 1.00 91.81 81 ALA A CA 1
ATOM 671 C C . ALA A 1 81 ? 2.238 0.125 4.859 1.00 91.81 81 ALA A C 1
ATOM 673 O O . ALA A 1 81 ? 1.014 0.206 4.910 1.00 91.81 81 ALA A O 1
ATOM 674 N N . ALA A 1 82 ? 3.020 1.186 4.657 1.00 93.75 82 ALA A N 1
ATOM 675 C CA . ALA A 1 82 ? 2.508 2.546 4.553 1.00 93.75 82 ALA A CA 1
ATOM 676 C C . ALA A 1 82 ? 1.567 2.710 3.354 1.00 93.75 82 ALA A C 1
ATOM 678 O O . ALA A 1 82 ? 0.497 3.301 3.479 1.00 93.75 82 ALA A O 1
ATOM 679 N N . PHE A 1 83 ? 1.909 2.113 2.212 1.00 91.56 83 PHE A N 1
ATOM 680 C CA . PHE A 1 83 ? 1.083 2.145 1.011 1.00 91.56 83 PHE A CA 1
ATOM 681 C C . PHE A 1 83 ? -0.302 1.534 1.236 1.00 91.56 83 PHE A C 1
ATOM 683 O O . PHE A 1 83 ? -1.298 2.104 0.800 1.00 91.56 83 PHE A O 1
ATOM 690 N N . ASN A 1 84 ? -0.382 0.384 1.910 1.00 91.38 84 ASN A N 1
ATOM 691 C CA . ASN A 1 84 ? -1.656 -0.306 2.106 1.00 91.38 84 ASN A CA 1
ATOM 692 C C . ASN A 1 84 ? -2.428 0.204 3.327 1.00 91.38 84 ASN A C 1
ATOM 694 O O . ASN A 1 84 ? -3.651 0.191 3.286 1.00 91.38 84 ASN A O 1
ATOM 698 N N . MET A 1 85 ? -1.748 0.688 4.372 1.00 92.25 85 MET A N 1
ATOM 699 C CA . MET A 1 85 ? -2.367 1.205 5.601 1.00 92.25 85 MET A CA 1
ATOM 700 C C . MET A 1 85 ? -2.744 2.683 5.544 1.00 92.25 85 MET A C 1
ATOM 702 O O . MET A 1 85 ? -3.383 3.171 6.480 1.00 92.25 85 MET A O 1
ATOM 706 N N . TYR A 1 86 ? -2.393 3.381 4.460 1.00 91.06 86 TYR A N 1
ATOM 707 C CA . TYR A 1 86 ? -2.678 4.801 4.274 1.00 91.06 86 TYR A CA 1
ATOM 708 C C . TYR A 1 86 ? -4.122 5.196 4.638 1.00 91.06 86 TYR A C 1
ATOM 710 O O . TYR A 1 86 ? -4.288 6.175 5.358 1.00 91.06 86 TYR A O 1
ATOM 718 N N . PRO A 1 87 ? -5.182 4.449 4.254 1.00 89.88 87 PRO A N 1
ATOM 719 C CA . PRO A 1 87 ? -6.553 4.831 4.611 1.00 89.88 87 PRO A CA 1
ATOM 720 C C . PRO A 1 87 ? -6.847 4.839 6.116 1.00 89.88 87 PRO A C 1
ATOM 722 O O . PRO A 1 87 ? -7.726 5.566 6.568 1.00 89.88 87 PRO A O 1
ATOM 725 N N . LEU A 1 88 ? -6.134 4.021 6.893 1.00 90.12 88 LEU A N 1
ATOM 726 C CA . LEU A 1 88 ? -6.316 3.925 8.340 1.00 90.12 88 LEU A CA 1
ATOM 727 C C . LEU A 1 88 ? -5.454 4.942 9.093 1.00 90.12 88 LEU A C 1
ATOM 729 O O . LEU A 1 88 ? -5.913 5.484 10.097 1.00 90.12 88 LEU A O 1
ATOM 733 N N . PHE A 1 89 ? -4.229 5.186 8.617 1.00 90.88 89 PHE A N 1
ATOM 734 C CA . PHE A 1 89 ? -3.231 6.042 9.269 1.00 90.88 89 PHE A CA 1
ATOM 735 C C . PHE A 1 89 ? -2.564 7.001 8.265 1.00 90.88 89 PHE A C 1
ATOM 737 O O . PHE A 1 89 ? -1.373 6.855 7.972 1.00 90.88 89 PHE A O 1
ATOM 744 N N . PRO A 1 90 ? -3.319 7.932 7.658 1.00 88.75 90 PRO A N 1
ATOM 745 C CA . PRO A 1 90 ? -2.842 8.710 6.516 1.00 88.75 90 PRO A CA 1
ATOM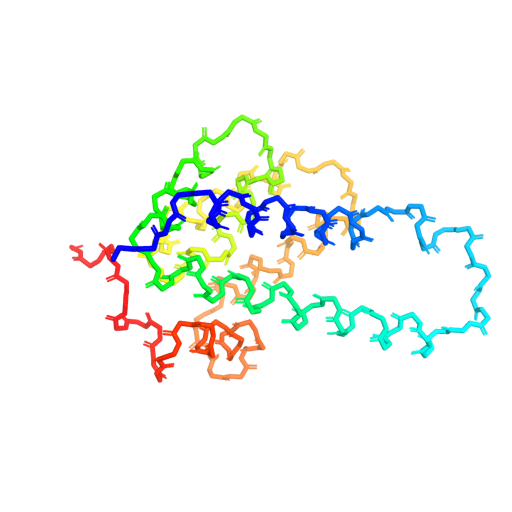 746 C C . PRO A 1 90 ? -1.622 9.584 6.826 1.00 88.75 90 PRO A C 1
ATOM 748 O O . PRO A 1 90 ? -0.684 9.608 6.032 1.00 88.75 90 PRO A O 1
ATOM 751 N N . LYS A 1 91 ? -1.584 10.277 7.970 1.00 90.00 91 LYS A N 1
ATOM 752 C CA . LYS A 1 91 ? -0.471 11.160 8.353 1.00 90.00 91 LYS A CA 1
ATOM 753 C C . LYS A 1 91 ? 0.802 10.354 8.599 1.00 90.00 91 LYS A C 1
ATOM 755 O O . LYS A 1 91 ? 1.855 10.698 8.058 1.00 90.00 91 LYS A O 1
ATOM 760 N N . GLU A 1 92 ? 0.713 9.283 9.391 1.00 92.50 92 GLU A N 1
ATOM 761 C CA . GLU A 1 92 ? 1.859 8.421 9.696 1.00 92.50 92 GLU A CA 1
ATOM 762 C C . GLU A 1 92 ? 2.390 7.731 8.433 1.00 92.50 92 GLU A C 1
ATOM 764 O O . GLU A 1 92 ? 3.589 7.780 8.147 1.00 92.50 92 GLU A O 1
ATOM 769 N N . CYS A 1 93 ? 1.496 7.144 7.633 1.00 93.38 93 CYS A N 1
ATOM 770 C CA . CYS A 1 93 ? 1.876 6.444 6.412 1.00 93.38 93 CYS A CA 1
ATOM 771 C C . CYS A 1 93 ? 2.495 7.399 5.389 1.00 93.38 93 CYS A C 1
ATOM 773 O O . CYS A 1 93 ? 3.529 7.072 4.814 1.00 93.38 93 CYS A O 1
ATOM 775 N N . PHE A 1 94 ? 1.931 8.596 5.188 1.00 92.62 94 PHE A N 1
ATOM 776 C CA . PHE A 1 94 ? 2.490 9.564 4.241 1.00 92.62 94 PHE A CA 1
ATOM 777 C C . PHE A 1 94 ? 3.920 9.970 4.603 1.00 92.62 94 PHE A C 1
ATOM 779 O O . PHE A 1 94 ? 4.790 10.026 3.734 1.00 92.62 94 PHE A O 1
ATOM 786 N N . LYS A 1 95 ? 4.184 10.197 5.896 1.00 94.56 95 LYS A N 1
ATOM 787 C CA . LYS A 1 95 ? 5.532 10.493 6.388 1.00 94.56 95 LYS A CA 1
ATOM 788 C C . LYS A 1 95 ? 6.507 9.361 6.054 1.00 94.56 95 LYS A C 1
ATOM 790 O O . LYS A 1 95 ? 7.593 9.630 5.550 1.00 94.56 95 LYS A O 1
ATOM 795 N N . ILE A 1 96 ? 6.111 8.109 6.286 1.00 95.62 96 ILE A N 1
ATOM 796 C CA . ILE A 1 96 ? 6.946 6.936 5.988 1.00 95.62 96 ILE A CA 1
ATOM 797 C C . ILE A 1 96 ? 7.207 6.805 4.484 1.00 95.62 96 ILE A C 1
ATOM 799 O O . ILE A 1 96 ? 8.343 6.549 4.095 1.00 95.62 96 ILE A O 1
ATOM 803 N N . LEU A 1 97 ? 6.197 7.025 3.635 1.00 94.06 97 LEU A N 1
ATOM 804 C CA . LEU A 1 97 ? 6.373 6.999 2.178 1.00 94.06 97 LEU A CA 1
ATOM 805 C C . LEU A 1 97 ? 7.423 8.030 1.731 1.00 94.06 97 LEU A C 1
ATOM 807 O O . LEU A 1 97 ? 8.348 7.678 1.004 1.00 94.06 97 LEU A O 1
ATOM 811 N N . LEU A 1 98 ? 7.342 9.271 2.227 1.00 94.44 98 LEU A N 1
ATOM 812 C CA . LEU A 1 98 ? 8.339 10.313 1.945 1.00 94.44 98 LEU A CA 1
ATOM 813 C C . LEU A 1 98 ? 9.744 9.947 2.447 1.00 94.44 98 LEU A C 1
ATOM 815 O O . LEU A 1 98 ? 10.736 10.268 1.801 1.00 94.44 98 LEU A O 1
ATOM 819 N N . GLU A 1 99 ? 9.856 9.306 3.611 1.00 95.00 99 GLU A N 1
ATOM 820 C CA . GLU A 1 99 ? 11.149 8.853 4.134 1.00 95.00 99 GLU A CA 1
ATOM 821 C C . GLU A 1 99 ? 11.770 7.748 3.273 1.00 95.00 99 GLU A C 1
ATOM 823 O O . GLU A 1 99 ? 12.975 7.772 3.032 1.00 95.00 99 GLU A O 1
ATOM 828 N N . CYS A 1 100 ? 10.964 6.786 2.820 1.00 93.44 100 CYS A N 1
ATOM 829 C CA . CYS A 1 100 ? 11.413 5.704 1.948 1.00 93.44 100 CYS A CA 1
ATOM 830 C C . CYS A 1 100 ? 11.838 6.226 0.566 1.00 93.44 100 CYS A C 1
ATOM 832 O O . CYS A 1 100 ? 12.903 5.844 0.090 1.00 93.44 100 CYS A O 1
ATOM 834 N N . GLU A 1 101 ? 11.076 7.144 -0.037 1.00 93.19 101 GLU A N 1
ATOM 835 C CA . GLU A 1 101 ? 11.430 7.764 -1.325 1.00 93.19 101 GLU A CA 1
ATOM 836 C C . GLU A 1 101 ? 12.765 8.517 -1.250 1.00 93.19 101 GLU A C 1
ATOM 838 O O . GLU A 1 101 ? 13.625 8.345 -2.113 1.00 93.19 101 GLU A O 1
ATOM 843 N N . LYS A 1 102 ? 12.997 9.271 -0.167 1.00 92.69 102 LYS A N 1
ATOM 844 C CA . LYS A 1 102 ? 14.256 10.004 0.038 1.00 92.69 102 LYS A CA 1
ATOM 845 C C . LYS A 1 102 ? 15.476 9.094 0.143 1.00 92.69 102 LYS A C 1
ATOM 847 O O . LYS A 1 102 ? 16.567 9.515 -0.233 1.00 92.69 102 LYS A O 1
ATOM 852 N N . LYS A 1 103 ? 15.303 7.888 0.689 1.00 91.38 103 LYS A N 1
ATOM 853 C CA . LYS A 1 103 ? 16.364 6.880 0.838 1.00 91.38 103 LYS A CA 1
ATOM 854 C C . LYS A 1 103 ? 16.573 6.033 -0.416 1.00 91.38 103 LYS A C 1
ATOM 856 O O . LYS A 1 103 ? 17.610 5.386 -0.531 1.00 91.38 103 LYS A O 1
ATOM 861 N N . CYS A 1 104 ? 15.595 6.000 -1.320 1.00 88.12 104 CYS A N 1
ATOM 862 C CA . CYS A 1 104 ? 15.693 5.249 -2.559 1.00 88.12 104 CYS A CA 1
ATOM 863 C C . CYS A 1 104 ? 16.712 5.921 -3.494 1.00 88.12 104 CYS A C 1
ATOM 865 O O . CYS A 1 104 ? 16.581 7.099 -3.844 1.00 88.12 104 CYS A O 1
ATOM 867 N N . ASN A 1 105 ? 17.739 5.159 -3.873 1.00 87.56 105 ASN A N 1
ATOM 868 C CA . ASN A 1 105 ? 18.794 5.601 -4.787 1.00 87.56 105 ASN A CA 1
ATOM 869 C C . ASN A 1 105 ? 18.540 5.158 -6.235 1.00 87.56 105 ASN A C 1
ATOM 871 O O . ASN A 1 105 ? 19.172 5.684 -7.146 1.00 87.56 105 ASN A O 1
ATOM 875 N N . GLU A 1 106 ? 17.641 4.198 -6.455 1.00 86.00 106 GLU A N 1
ATOM 876 C CA . GLU A 1 106 ? 17.309 3.705 -7.789 1.00 86.00 106 GLU A CA 1
ATOM 877 C C . GLU A 1 106 ? 16.310 4.651 -8.463 1.00 86.00 106 GLU A C 1
ATOM 879 O O . GLU A 1 106 ? 15.184 4.814 -7.999 1.00 86.00 106 GLU A O 1
ATOM 884 N N . GLU A 1 107 ? 16.712 5.296 -9.561 1.00 79.88 107 GLU A N 1
ATOM 885 C CA . GLU A 1 107 ? 15.909 6.350 -10.200 1.00 79.88 107 GLU A CA 1
ATOM 886 C C . GLU A 1 107 ? 14.531 5.864 -10.671 1.00 79.88 107 GLU A C 1
ATOM 888 O O . GLU A 1 107 ? 13.539 6.572 -10.493 1.00 79.88 107 GLU A O 1
ATOM 893 N N . LEU A 1 108 ? 14.458 4.656 -11.243 1.00 71.94 108 LEU A N 1
ATOM 894 C CA . LEU A 1 108 ? 13.199 4.072 -11.715 1.00 71.94 108 LEU A CA 1
ATOM 895 C C . LEU A 1 108 ? 12.240 3.804 -10.552 1.00 71.94 108 LEU A C 1
ATOM 897 O O . LEU A 1 108 ? 11.103 4.272 -10.576 1.00 71.94 108 LEU A O 1
ATOM 901 N N . GLU A 1 109 ? 12.714 3.132 -9.501 1.00 78.25 109 GLU A N 1
ATOM 902 C CA . GLU A 1 109 ? 11.904 2.864 -8.310 1.00 78.25 109 GLU A CA 1
ATOM 903 C C . GLU A 1 109 ? 11.459 4.164 -7.633 1.00 78.25 109 GLU A C 1
ATOM 905 O O . GLU A 1 109 ? 10.298 4.318 -7.251 1.00 78.25 109 GLU A O 1
ATOM 910 N N . LYS A 1 110 ? 12.360 5.143 -7.529 1.00 84.56 110 LYS A N 1
ATOM 911 C CA . LYS A 1 110 ? 12.063 6.460 -6.966 1.00 84.56 110 LYS A CA 1
ATOM 912 C C . LYS A 1 110 ? 11.002 7.205 -7.775 1.00 84.56 110 LYS A C 1
ATOM 914 O O . LYS A 1 110 ? 10.154 7.886 -7.197 1.00 84.56 110 LYS A O 1
ATOM 919 N N . SER A 1 111 ? 11.024 7.077 -9.100 1.00 77.56 111 SER A N 1
ATOM 920 C CA . SER A 1 111 ? 9.997 7.633 -9.985 1.00 77.56 111 SER A CA 1
ATOM 921 C C . SER A 1 111 ? 8.623 7.019 -9.690 1.00 77.56 111 SER A C 1
ATOM 923 O O . SER A 1 111 ? 7.657 7.751 -9.457 1.00 77.56 111 SER A O 1
ATOM 925 N N . ASP A 1 112 ? 8.549 5.691 -9.569 1.00 82.06 112 ASP A N 1
ATOM 926 C CA . ASP A 1 112 ? 7.315 4.979 -9.212 1.00 82.06 112 ASP A CA 1
ATOM 927 C C . ASP A 1 112 ? 6.805 5.371 -7.814 1.00 82.06 112 ASP A C 1
ATOM 929 O O . ASP A 1 112 ? 5.609 5.625 -7.618 1.00 82.06 112 ASP A O 1
ATOM 933 N N . MET A 1 113 ? 7.710 5.497 -6.837 1.00 88.12 113 MET A N 1
ATOM 934 C CA . MET A 1 113 ? 7.381 5.987 -5.497 1.00 88.12 113 MET A CA 1
ATOM 935 C C . MET A 1 113 ? 6.810 7.410 -5.538 1.00 88.12 113 MET A C 1
ATOM 937 O O . MET A 1 113 ? 5.800 7.695 -4.889 1.00 88.12 113 MET A O 1
ATOM 941 N N . ASN A 1 114 ? 7.402 8.297 -6.338 1.00 87.06 114 ASN A N 1
ATOM 942 C CA . ASN A 1 114 ? 6.926 9.667 -6.505 1.00 87.06 114 ASN A CA 1
ATOM 943 C C . ASN A 1 114 ? 5.535 9.733 -7.142 1.00 87.06 114 ASN A C 1
ATOM 945 O O . ASN A 1 114 ? 4.717 10.554 -6.724 1.00 87.06 114 ASN A O 1
ATOM 949 N N . VAL A 1 115 ? 5.214 8.857 -8.101 1.00 86.00 115 VAL A N 1
ATOM 950 C CA . VAL A 1 115 ? 3.850 8.745 -8.648 1.00 86.00 115 VAL A CA 1
ATOM 951 C C . VAL A 1 115 ? 2.857 8.418 -7.533 1.00 86.00 115 VAL A C 1
ATOM 953 O O . VAL A 1 115 ? 1.844 9.104 -7.392 1.00 86.00 115 VAL A O 1
ATOM 956 N N . VAL A 1 116 ? 3.162 7.426 -6.696 1.00 86.75 116 VAL A N 1
ATOM 957 C CA . VAL A 1 116 ? 2.310 7.036 -5.561 1.00 86.75 116 VAL A CA 1
ATOM 958 C C . VAL A 1 116 ? 2.143 8.178 -4.555 1.00 86.75 116 VAL A C 1
ATOM 960 O O . VAL A 1 116 ? 1.020 8.487 -4.157 1.00 86.75 116 VAL A O 1
ATOM 963 N N . ILE A 1 117 ? 3.235 8.834 -4.158 1.00 89.50 117 ILE A N 1
ATOM 964 C CA . ILE A 1 117 ? 3.204 9.960 -3.213 1.00 89.50 117 ILE A CA 1
ATOM 965 C C . ILE A 1 117 ? 2.373 11.113 -3.775 1.00 89.50 117 ILE A C 1
ATOM 967 O O . ILE A 1 117 ? 1.539 11.665 -3.061 1.00 89.50 117 ILE A O 1
ATOM 971 N N . ASN A 1 118 ? 2.543 11.443 -5.056 1.00 86.25 118 ASN A N 1
ATOM 972 C CA . ASN A 1 118 ? 1.764 12.484 -5.724 1.00 86.25 118 ASN A CA 1
ATOM 973 C C . ASN A 1 118 ? 0.272 12.146 -5.797 1.00 86.25 118 ASN A C 1
ATOM 975 O O . ASN A 1 118 ? -0.575 13.031 -5.672 1.00 86.25 118 ASN A O 1
ATOM 979 N N . LEU A 1 119 ? -0.061 10.870 -5.985 1.00 82.94 119 LEU A N 1
ATOM 980 C CA . LEU A 1 119 ? -1.442 10.402 -5.954 1.00 82.94 119 LEU A CA 1
ATOM 981 C C . LEU A 1 119 ? -2.051 10.500 -4.548 1.00 82.94 119 LEU A C 1
ATOM 983 O O . LEU A 1 119 ? -3.251 10.726 -4.446 1.00 82.94 119 LEU A O 1
ATOM 987 N N . TYR A 1 120 ? -1.263 10.364 -3.480 1.00 82.06 120 TYR A N 1
ATOM 988 C CA . TYR A 1 120 ? -1.745 10.576 -2.109 1.00 82.06 120 TYR A CA 1
ATOM 989 C C . TYR A 1 120 ? -1.750 12.045 -1.666 1.00 82.06 120 TYR A C 1
ATOM 991 O O . TYR A 1 120 ? -2.541 12.410 -0.800 1.00 82.06 120 TYR A O 1
ATOM 999 N N . SER A 1 121 ? -0.877 12.891 -2.221 1.00 77.31 121 SER A N 1
ATOM 1000 C CA . SER A 1 121 ? -0.780 14.310 -1.854 1.00 77.31 121 SER A CA 1
ATOM 1001 C C . SER A 1 121 ? -1.864 15.168 -2.505 1.00 77.31 121 SER A C 1
ATOM 1003 O O . SER A 1 121 ? -2.322 16.148 -1.914 1.00 77.31 121 SER A O 1
ATOM 1005 N N . LYS A 1 122 ? -2.302 14.798 -3.712 1.00 67.38 122 LYS A N 1
ATOM 1006 C CA . LYS A 1 122 ? -3.473 15.394 -4.355 1.00 67.38 122 LYS A CA 1
ATOM 1007 C C . LYS A 1 122 ? -4.716 14.862 -3.646 1.00 67.38 122 LYS A C 1
ATOM 1009 O O . LYS A 1 122 ? -4.867 13.653 -3.500 1.00 67.38 122 LYS A O 1
ATOM 1014 N N . SER A 1 123 ? -5.568 15.775 -3.174 1.00 55.38 123 SER A N 1
ATOM 1015 C CA . SER A 1 123 ? -6.847 15.492 -2.506 1.00 55.38 123 SER A CA 1
ATOM 1016 C C . SER A 1 123 ? -7.527 14.261 -3.098 1.00 55.38 123 SER A C 1
ATOM 1018 O O . SER A 1 123 ? -7.613 14.176 -4.321 1.00 55.38 123 SER A O 1
ATOM 1020 N N . PHE A 1 124 ? -7.984 13.341 -2.240 1.00 58.66 124 PHE A N 1
ATOM 1021 C CA . PHE A 1 124 ? -8.652 12.088 -2.597 1.00 58.66 124 PHE A CA 1
ATOM 1022 C C . PHE A 1 124 ? -9.781 12.297 -3.614 1.00 58.66 124 PHE A C 1
ATOM 1024 O O . PHE A 1 124 ? -10.944 12.475 -3.258 1.00 58.66 124 PHE A O 1
ATOM 1031 N N . ASP A 1 125 ? -9.418 12.283 -4.888 1.00 58.50 125 ASP A N 1
ATOM 1032 C CA . ASP A 1 125 ? -10.355 12.379 -5.987 1.00 58.50 125 ASP A CA 1
ATOM 1033 C C . ASP A 1 125 ? -10.854 10.970 -6.313 1.00 58.50 125 ASP A C 1
ATOM 1035 O O . ASP A 1 125 ? -10.080 10.005 -6.357 1.00 58.50 125 ASP A O 1
ATOM 1039 N N . ASN A 1 126 ? -12.155 10.846 -6.559 1.00 57.19 126 ASN A N 1
ATOM 1040 C CA . ASN A 1 126 ? -12.781 9.595 -6.970 1.00 57.19 126 ASN A CA 1
ATOM 1041 C C . ASN A 1 126 ? -12.190 9.054 -8.282 1.00 57.19 126 ASN A C 1
ATOM 1043 O O . ASN A 1 126 ? -12.321 7.857 -8.553 1.00 57.19 126 ASN A O 1
ATOM 1047 N N . ASP A 1 127 ? -11.500 9.889 -9.064 1.00 63.78 127 ASP A N 1
ATOM 1048 C CA . ASP A 1 127 ? -10.807 9.500 -10.295 1.00 63.78 127 ASP A CA 1
ATOM 1049 C C . ASP A 1 127 ? -9.395 8.939 -10.094 1.00 63.78 127 ASP A C 1
ATOM 1051 O O . ASP A 1 127 ? -8.804 8.379 -11.020 1.00 63.78 127 ASP A O 1
ATOM 1055 N N . ASN A 1 128 ? -8.879 8.962 -8.866 1.00 78.19 128 ASN A N 1
ATOM 1056 C CA . ASN A 1 128 ? -7.602 8.349 -8.539 1.00 78.19 128 ASN A CA 1
ATOM 1057 C C . ASN A 1 128 ? -7.706 6.809 -8.521 1.00 78.19 128 ASN A C 1
ATOM 1059 O O . ASN A 1 128 ? -8.425 6.207 -7.716 1.00 78.19 128 ASN A O 1
ATOM 1063 N N . ILE A 1 129 ? -6.942 6.143 -9.392 1.00 81.50 129 ILE A N 1
ATOM 1064 C CA . ILE A 1 129 ? -6.926 4.676 -9.507 1.00 81.50 129 ILE A CA 1
ATOM 1065 C C . ILE A 1 129 ? -6.536 3.975 -8.195 1.00 81.50 129 ILE A C 1
ATOM 1067 O O . ILE A 1 129 ? -7.111 2.933 -7.865 1.00 81.50 129 ILE A O 1
ATOM 1071 N N . LEU A 1 130 ? -5.625 4.562 -7.408 1.00 82.69 130 LEU A N 1
ATOM 1072 C CA . LEU A 1 130 ? -5.245 4.039 -6.095 1.00 82.69 130 LEU A CA 1
ATOM 1073 C C . LEU A 1 130 ? -6.396 4.166 -5.102 1.00 82.69 130 LEU A C 1
ATOM 1075 O O . LEU A 1 130 ? -6.678 3.215 -4.376 1.00 82.69 130 LEU A O 1
ATOM 1079 N N . TYR A 1 131 ? -7.112 5.292 -5.119 1.00 83.62 131 TYR A N 1
ATOM 1080 C CA . TYR A 1 131 ? -8.284 5.494 -4.270 1.00 83.62 131 TYR A CA 1
ATOM 1081 C C . TYR A 1 131 ? -9.365 4.444 -4.546 1.00 83.62 131 TYR A C 1
ATOM 1083 O O . TYR A 1 131 ? -9.835 3.767 -3.629 1.00 83.62 131 TYR A O 1
ATOM 1091 N N . ARG A 1 132 ? -9.694 4.221 -5.826 1.00 85.88 132 ARG A N 1
ATOM 1092 C CA . ARG A 1 132 ? -10.660 3.189 -6.243 1.00 85.88 132 ARG A CA 1
ATOM 1093 C C . ARG A 1 132 ? -10.220 1.782 -5.829 1.00 85.88 132 ARG A C 1
ATOM 1095 O O . ARG A 1 132 ? -11.057 0.985 -5.403 1.00 85.88 132 ARG A O 1
ATOM 1102 N N . ARG A 1 133 ? -8.925 1.463 -5.946 1.00 88.69 133 ARG A N 1
ATOM 1103 C CA . ARG A 1 133 ? -8.365 0.182 -5.485 1.00 88.69 133 ARG A CA 1
ATOM 1104 C C . ARG A 1 133 ? -8.530 0.024 -3.973 1.00 88.69 133 ARG A C 1
ATOM 1106 O O . ARG A 1 133 ? -9.053 -0.993 -3.525 1.00 88.69 133 ARG A O 1
ATOM 1113 N N . LEU A 1 134 ? -8.134 1.025 -3.191 1.00 89.38 134 LEU A N 1
ATOM 1114 C CA . LEU A 1 134 ? -8.201 0.973 -1.730 1.00 89.38 134 LEU A CA 1
ATOM 1115 C C . LEU A 1 134 ? -9.645 0.869 -1.226 1.00 89.38 134 LEU A C 1
ATOM 1117 O O . LEU A 1 134 ? -9.901 0.072 -0.330 1.00 89.38 134 LEU A O 1
ATOM 1121 N N . LYS A 1 135 ? -10.609 1.563 -1.846 1.00 89.88 135 LYS A N 1
ATOM 1122 C CA . LYS A 1 135 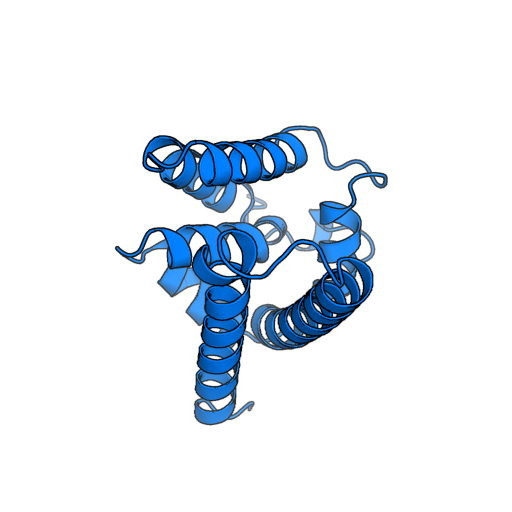? -12.042 1.405 -1.527 1.00 89.88 135 LYS A CA 1
ATOM 1123 C C . LYS A 1 135 ? -12.508 -0.045 -1.643 1.00 89.88 135 LYS A C 1
ATOM 1125 O O . LYS A 1 135 ? -13.161 -0.561 -0.740 1.00 89.88 135 LYS A O 1
ATOM 1130 N N . LYS A 1 136 ? -12.112 -0.734 -2.719 1.00 90.81 136 LYS A N 1
ATOM 1131 C CA . LYS A 1 136 ? -12.414 -2.163 -2.911 1.00 90.81 136 LYS A CA 1
ATOM 1132 C C . LYS A 1 136 ? -11.728 -3.036 -1.862 1.00 90.81 136 LYS A C 1
ATOM 1134 O O . LYS A 1 136 ? -12.357 -3.939 -1.312 1.00 90.81 136 LYS A O 1
ATOM 1139 N N . ILE A 1 137 ? -10.461 -2.750 -1.559 1.00 91.44 137 ILE A N 1
ATOM 1140 C CA . ILE A 1 137 ? -9.691 -3.503 -0.563 1.00 91.44 137 ILE A CA 1
ATOM 1141 C C . ILE A 1 137 ? -10.352 -3.414 0.816 1.00 91.44 137 ILE A C 1
ATOM 1143 O O . ILE A 1 137 ? -10.645 -4.434 1.449 1.00 91.44 137 ILE A O 1
ATOM 1147 N N . TYR A 1 138 ? -10.672 -2.196 1.237 1.00 90.50 138 TYR A N 1
ATOM 1148 C CA . TYR A 1 138 ? -11.284 -1.911 2.529 1.00 90.50 138 TYR A CA 1
ATOM 1149 C C . TYR A 1 138 ? -12.795 -2.158 2.575 1.00 90.50 138 TYR A C 1
ATOM 1151 O O . TYR A 1 138 ? -13.357 -2.194 3.663 1.00 90.50 138 TYR A O 1
ATOM 1159 N N . ASN A 1 139 ? -13.432 -2.403 1.426 1.00 91.00 139 ASN A N 1
ATOM 1160 C CA . ASN A 1 139 ? -14.879 -2.569 1.287 1.00 91.00 139 ASN A CA 1
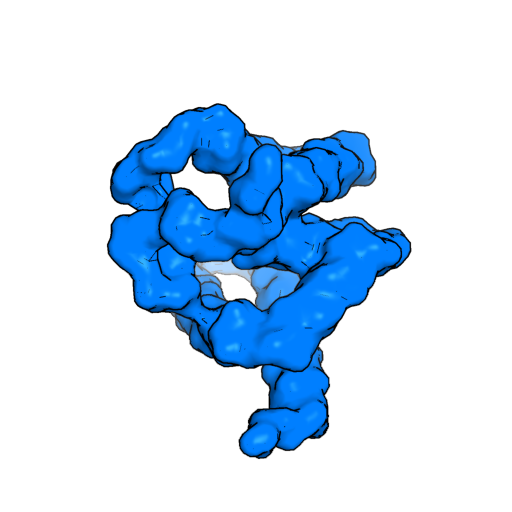ATOM 1161 C C . ASN A 1 139 ? -15.675 -1.372 1.827 1.00 91.00 139 ASN A C 1
ATOM 1163 O O . ASN A 1 139 ? -16.588 -1.545 2.633 1.00 91.00 139 ASN A O 1
ATOM 1167 N N . VAL A 1 140 ? -15.298 -0.164 1.405 1.00 88.75 140 VAL A N 1
ATOM 1168 C CA . VAL A 1 140 ? -15.959 1.080 1.818 1.00 88.75 140 VAL A CA 1
ATOM 1169 C C . VAL A 1 140 ? -16.192 2.015 0.643 1.00 88.75 140 VAL A C 1
ATOM 1171 O O . VAL A 1 140 ? -15.399 2.074 -0.300 1.00 88.75 140 VAL A O 1
ATOM 1174 N N . ASP A 1 141 ? -17.267 2.791 0.737 1.00 86.00 141 ASP A N 1
ATOM 1175 C CA . ASP A 1 141 ? -17.611 3.800 -0.264 1.00 86.00 141 ASP A CA 1
ATOM 1176 C C . ASP A 1 141 ? -16.823 5.101 -0.089 1.00 86.00 141 ASP A C 1
ATOM 1178 O O . ASP A 1 141 ? -16.649 5.845 -1.051 1.00 86.00 141 ASP A O 1
ATOM 1182 N N . ASP A 1 142 ? -16.282 5.352 1.100 1.00 85.25 142 ASP A N 1
ATOM 1183 C CA . ASP A 1 142 ? -15.409 6.488 1.372 1.00 85.25 142 ASP A CA 1
ATOM 1184 C C . ASP A 1 142 ? -14.317 6.087 2.374 1.00 85.25 142 ASP A C 1
ATOM 1186 O O . ASP A 1 142 ? -14.600 5.647 3.492 1.00 85.25 142 ASP A O 1
ATOM 1190 N N . LEU A 1 143 ? -13.051 6.246 1.973 1.00 85.12 143 LEU A N 1
ATOM 1191 C CA . LEU A 1 143 ? -11.895 5.966 2.831 1.00 85.12 143 LEU A CA 1
ATOM 1192 C C . LEU A 1 143 ? -11.798 6.927 4.027 1.00 85.12 143 LEU A C 1
ATOM 1194 O O . LEU A 1 143 ? -11.185 6.583 5.035 1.00 85.12 143 LEU A O 1
ATOM 1198 N N . SER A 1 144 ? -12.416 8.111 3.962 1.00 82.00 144 SER A N 1
ATOM 1199 C CA . SER A 1 144 ? -12.409 9.075 5.068 1.00 82.00 144 SER A CA 1
ATOM 1200 C C . SER A 1 144 ? -13.115 8.539 6.321 1.00 82.00 144 SER A C 1
ATOM 1202 O O . SER A 1 144 ? -12.808 8.980 7.433 1.00 82.00 144 SER A O 1
ATOM 1204 N N . LEU A 1 145 ? -14.036 7.581 6.149 1.00 83.88 145 LEU A N 1
ATOM 1205 C CA . LEU A 1 145 ? -14.848 6.987 7.214 1.00 83.88 145 LEU A CA 1
ATOM 1206 C C . LEU A 1 145 ? -14.075 5.993 8.085 1.00 83.88 145 LEU A C 1
ATOM 1208 O O . LEU A 1 145 ? -14.491 5.717 9.206 1.00 83.88 145 LEU A O 1
ATOM 1212 N N . ILE A 1 146 ? -12.964 5.454 7.580 1.00 86.44 146 ILE A N 1
ATOM 1213 C CA . ILE A 1 146 ? -12.182 4.413 8.264 1.00 86.44 146 ILE A CA 1
ATOM 1214 C C . ILE A 1 146 ? -10.879 4.927 8.875 1.00 86.44 146 ILE A C 1
ATOM 1216 O O . ILE A 1 146 ? -10.172 4.158 9.530 1.00 86.44 146 ILE A O 1
ATOM 1220 N N . SER A 1 147 ? -10.566 6.212 8.685 1.00 86.38 147 SER A N 1
ATOM 1221 C CA . SER A 1 147 ? -9.384 6.827 9.285 1.00 86.38 147 SER A CA 1
ATOM 1222 C C . SER A 1 147 ? -9.436 6.721 10.808 1.00 86.38 147 SER A C 1
ATOM 1224 O O . SER A 1 147 ? -10.403 7.133 11.451 1.00 86.38 147 SER A O 1
ATOM 1226 N N . ARG A 1 148 ? -8.363 6.175 11.384 1.00 83.19 148 ARG A N 1
ATOM 1227 C CA . ARG A 1 148 ? -8.169 6.009 12.832 1.00 83.19 148 ARG A CA 1
ATOM 1228 C C . ARG A 1 148 ? -7.365 7.145 13.450 1.00 83.19 148 ARG A C 1
ATOM 1230 O O . ARG A 1 148 ? -7.194 7.183 14.660 1.00 83.19 148 ARG A O 1
ATOM 1237 N N . GLU A 1 149 ? -6.893 8.072 12.625 1.00 76.62 149 GLU A N 1
ATOM 1238 C CA . GLU A 1 149 ? -6.210 9.295 13.051 1.00 76.62 149 GLU A CA 1
ATOM 1239 C C . GLU A 1 149 ? -7.179 10.477 13.216 1.00 76.62 149 GLU A C 1
ATOM 1241 O O . GLU A 1 149 ? -6.742 11.625 13.302 1.00 76.62 149 GLU A O 1
ATOM 1246 N N . ARG A 1 150 ? -8.496 10.218 13.249 1.00 52.44 150 ARG A N 1
ATOM 1247 C CA . ARG A 1 150 ? -9.490 11.209 13.674 1.00 52.44 150 ARG A CA 1
ATOM 1248 C C . ARG A 1 150 ? -9.352 11.453 15.183 1.00 52.44 150 ARG A C 1
ATOM 1250 O O . ARG A 1 150 ? -9.997 10.781 15.984 1.00 52.44 150 ARG A O 1
ATOM 1257 N N . LEU A 1 151 ? -8.501 12.419 15.519 1.00 39.09 151 LEU A N 1
ATOM 1258 C CA . LEU A 1 151 ? -8.491 13.221 16.743 1.00 39.09 151 LEU A CA 1
ATOM 1259 C C . LEU A 1 151 ? -8.284 14.681 16.335 1.00 39.09 151 LEU A C 1
ATOM 1261 O O . LEU A 1 151 ? -7.344 14.934 15.541 1.00 39.09 151 LEU A O 1
#

Organism: Alteracholeplasma palmae (strain ATCC 49389 / J233) (NCBI:txid1318466)

Radius of gyration: 15.91 Å; chains: 1; bounding box: 36×35×44 Å

Secondary structure (DSSP, 8-state):
---HHHHHHHHHHHHHHHHHHH-THHHHSS-TT-HHHHHHHHHHHHHHHHHHHHHHHTSHHHHHHHHHHHT-S-HHHHHHHHHHHTTTSHHHHHHHHHHHHHH---HHHHHHHHHHHHHHHS---TT-HHHHHHHHHHT-S-GGGS-S---

pLDDT: mean 78.52, std 14.52, range [39.09, 95.62]